Protein AF-A0A957K007-F1 (afdb_monomer_lite)

Secondary structure (DSSP, 8-state):
--HHHHHHHHHHHHHHHHTT---HHHHHHH-TTTHHHHHHHHHHHHHHHHHPPP-PPPHHHHHHHHHHHHHS----TTTTSTTTTS-TTS-TTSSSHHHHHHHHHHHHHHHHHHHHSSS---

pLDDT: mean 74.01, std 20.25, range [40.31, 96.38]

Foldseek 3Di:
DDPVVLVVLLVVQLVCVVVVHHCLVVSCVVPVVCNVVNVVVSVVSNVVSVPDDDDDDDPVVVVVVVVVVVPPPPPPPPVVVVPPPDDPPPPPPPVCVVVVVVVVVVVVVVVVVVVVVVPDDD

Sequence (122 aa):
MKRQQIAEILMAHAEGLLTDEDRTDSILRSYPAEAAQLRPLLSLARLVKQALVPVAPEPAFVYTLQAQLAKADVEPASTWQELNGRRLGWVGAALGSVLSVAGLILWFRHARVNRAEVATPA

Radius of gyration: 20.5 Å; chains: 1; bounding box: 40×66×46 Å

Structure (mmCIF, N/CA/C/O backbone):
data_AF-A0A957K007-F1
#
_entry.id   AF-A0A957K007-F1
#
loop_
_atom_site.group_PDB
_atom_site.id
_atom_site.type_symbol
_atom_site.label_atom_id
_atom_site.label_alt_id
_atom_site.label_comp_id
_atom_site.label_asym_id
_atom_site.label_entity_id
_atom_site.label_seq_id
_atom_site.pdbx_PDB_ins_code
_atom_site.Cartn_x
_atom_site.Cartn_y
_atom_site.Cartn_z
_atom_site.occupancy
_atom_site.B_iso_or_equiv
_atom_site.auth_seq_id
_atom_site.auth_comp_id
_atom_site.auth_asym_id
_atom_site.auth_atom_id
_atom_site.pdbx_PDB_model_num
ATOM 1 N N . MET A 1 1 ? 16.339 2.838 -14.362 1.00 82.12 1 MET A N 1
ATOM 2 C CA . MET A 1 1 ? 15.774 3.659 -13.264 1.00 82.12 1 MET A CA 1
ATOM 3 C C . MET A 1 1 ? 16.411 3.318 -11.915 1.00 82.12 1 MET A C 1
ATOM 5 O O . MET A 1 1 ? 16.805 2.171 -11.719 1.00 82.12 1 MET A O 1
ATOM 9 N N . LYS A 1 2 ? 16.550 4.284 -10.992 1.00 89.94 2 LYS A N 1
ATOM 10 C CA . LYS A 1 2 ? 17.084 4.033 -9.633 1.00 89.94 2 LYS A CA 1
ATOM 11 C C . LYS A 1 2 ? 16.016 3.368 -8.751 1.00 89.94 2 LYS A C 1
ATOM 13 O O . LYS A 1 2 ? 14.834 3.652 -8.907 1.00 89.94 2 LYS A O 1
ATOM 18 N N . ARG A 1 3 ? 16.422 2.529 -7.786 1.00 87.25 3 ARG A N 1
ATOM 19 C CA . ARG A 1 3 ? 15.482 1.848 -6.863 1.00 87.25 3 ARG A CA 1
ATOM 20 C C . ARG A 1 3 ? 14.602 2.818 -6.075 1.00 87.25 3 ARG A C 1
ATOM 22 O O . ARG A 1 3 ? 13.420 2.554 -5.913 1.00 87.25 3 ARG A O 1
ATOM 29 N N . GLN A 1 4 ? 15.172 3.935 -5.630 1.00 88.00 4 GLN A N 1
ATOM 30 C CA . GLN A 1 4 ? 14.437 4.969 -4.902 1.00 88.00 4 GLN A CA 1
ATOM 31 C C . GLN A 1 4 ? 13.287 5.547 -5.737 1.00 88.00 4 GLN A C 1
ATOM 33 O O . GLN A 1 4 ? 12.167 5.641 -5.259 1.00 88.00 4 GLN A O 1
ATOM 38 N N . GLN A 1 5 ? 13.535 5.811 -7.017 1.00 89.88 5 GLN A N 1
ATOM 39 C CA . GLN A 1 5 ? 12.519 6.322 -7.932 1.00 89.88 5 GLN A CA 1
ATOM 40 C C . GLN A 1 5 ? 11.402 5.297 -8.196 1.00 89.88 5 GLN A C 1
ATOM 42 O O . GLN A 1 5 ? 10.240 5.668 -8.298 1.00 89.88 5 GLN A O 1
ATOM 47 N N . ILE A 1 6 ? 11.722 3.994 -8.257 1.00 91.94 6 ILE A N 1
ATOM 48 C CA . ILE A 1 6 ? 10.693 2.936 -8.312 1.00 91.94 6 ILE A CA 1
ATOM 49 C C . ILE A 1 6 ? 9.830 2.979 -7.047 1.00 91.94 6 ILE A C 1
ATOM 51 O O . ILE A 1 6 ? 8.610 2.908 -7.146 1.00 91.94 6 ILE A O 1
ATOM 55 N N . ALA A 1 7 ? 10.451 3.096 -5.871 1.00 89.06 7 ALA A N 1
ATOM 56 C CA . ALA A 1 7 ? 9.730 3.147 -4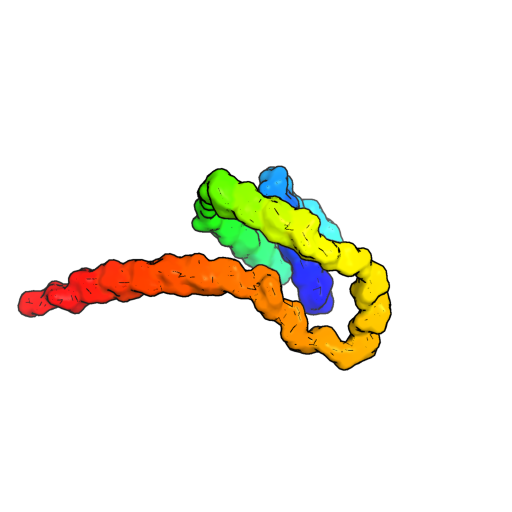.603 1.00 89.06 7 ALA A CA 1
ATOM 57 C C . ALA A 1 7 ? 8.798 4.365 -4.524 1.00 89.06 7 ALA A C 1
ATOM 59 O O . ALA A 1 7 ? 7.645 4.212 -4.140 1.00 89.06 7 ALA A O 1
ATOM 60 N N . GLU A 1 8 ? 9.261 5.538 -4.957 1.00 90.50 8 GLU A N 1
ATOM 61 C CA . GLU A 1 8 ? 8.450 6.761 -5.027 1.00 90.50 8 GLU A CA 1
ATOM 62 C C . GLU A 1 8 ? 7.240 6.592 -5.961 1.00 90.50 8 GLU A C 1
ATOM 64 O O . GLU A 1 8 ? 6.121 6.939 -5.588 1.00 90.50 8 GLU A O 1
ATOM 69 N N . ILE A 1 9 ? 7.429 5.978 -7.136 1.00 92.94 9 ILE A N 1
ATOM 70 C CA . ILE A 1 9 ? 6.333 5.690 -8.077 1.00 92.94 9 ILE A CA 1
ATOM 71 C C . ILE A 1 9 ? 5.321 4.709 -7.473 1.00 92.94 9 ILE A C 1
ATOM 73 O O . ILE A 1 9 ? 4.115 4.923 -7.589 1.00 92.94 9 ILE A O 1
ATOM 77 N N . LEU A 1 10 ? 5.790 3.635 -6.831 1.00 92.75 10 LEU A N 1
ATOM 78 C CA . LEU A 1 10 ? 4.911 2.648 -6.199 1.00 92.75 10 LEU A CA 1
ATOM 79 C C . LEU A 1 10 ? 4.154 3.234 -5.006 1.00 92.75 10 LEU A C 1
ATOM 81 O O . LEU A 1 10 ? 2.990 2.899 -4.812 1.00 92.75 10 LEU A O 1
ATOM 85 N N . MET A 1 11 ? 4.787 4.120 -4.238 1.00 91.44 11 MET A N 1
ATOM 86 C CA . MET A 1 11 ? 4.154 4.827 -3.128 1.00 91.44 11 MET A CA 1
ATOM 87 C C . MET A 1 11 ? 3.031 5.740 -3.632 1.00 91.44 11 MET A C 1
ATOM 89 O O . MET A 1 11 ? 1.899 5.615 -3.175 1.00 91.44 11 MET A O 1
ATOM 93 N N . ALA A 1 12 ? 3.304 6.561 -4.651 1.00 90.38 12 ALA A N 1
ATOM 94 C CA . ALA A 1 12 ? 2.291 7.417 -5.269 1.00 90.38 12 ALA A CA 1
ATOM 95 C C . ALA A 1 12 ? 1.147 6.611 -5.919 1.00 90.38 12 ALA A C 1
ATOM 97 O O . ALA A 1 12 ? -0.011 7.032 -5.900 1.00 90.38 12 ALA A O 1
ATOM 98 N N . HIS A 1 13 ? 1.445 5.437 -6.493 1.00 93.31 13 HIS A N 1
ATOM 99 C CA . HIS A 1 13 ? 0.421 4.528 -7.021 1.00 93.31 13 HIS A CA 1
ATOM 100 C C . HIS A 1 13 ? -0.440 3.926 -5.910 1.00 93.31 13 HIS A C 1
ATOM 102 O O . HIS A 1 13 ? -1.659 3.894 -6.047 1.00 93.31 13 HIS A O 1
ATOM 108 N N . ALA A 1 14 ? 0.171 3.492 -4.805 1.00 91.62 14 ALA A N 1
ATOM 109 C CA . ALA A 1 14 ? -0.541 2.942 -3.657 1.00 91.62 14 ALA A CA 1
ATOM 110 C C . ALA A 1 14 ? -1.466 3.980 -2.999 1.00 91.62 14 ALA A C 1
ATOM 112 O O . ALA A 1 14 ? -2.592 3.644 -2.645 1.00 91.62 14 ALA A O 1
ATOM 113 N N . GLU A 1 15 ? -1.036 5.240 -2.894 1.00 89.25 15 GLU A N 1
ATOM 114 C CA . GLU A 1 15 ? -1.890 6.341 -2.429 1.00 89.25 15 GLU A CA 1
ATOM 115 C C . GLU A 1 15 ? -3.105 6.545 -3.340 1.00 89.25 15 GLU A C 1
ATOM 117 O O . GLU A 1 15 ? -4.230 6.587 -2.848 1.00 89.25 15 GLU A O 1
ATOM 122 N N . GLY A 1 16 ? -2.904 6.580 -4.664 1.00 89.94 16 GLY A N 1
ATOM 123 C CA . GLY A 1 16 ? -4.015 6.649 -5.620 1.00 89.94 16 GLY A CA 1
ATOM 124 C C . GLY A 1 16 ? -4.959 5.450 -5.496 1.00 89.94 16 GLY A C 1
ATOM 125 O O . GLY A 1 16 ? -6.179 5.602 -5.492 1.00 89.94 16 GLY A O 1
ATOM 126 N N . LEU A 1 17 ? -4.409 4.251 -5.288 1.00 92.44 17 LEU A N 1
ATOM 127 C CA . LEU A 1 17 ? -5.201 3.053 -5.038 1.00 92.44 17 LEU A CA 1
ATOM 128 C C . LEU A 1 17 ? -6.062 3.176 -3.772 1.00 92.44 17 LEU A C 1
ATOM 130 O O . LEU A 1 17 ? -7.183 2.676 -3.793 1.00 92.44 17 LEU A O 1
ATOM 134 N N . LEU A 1 18 ? -5.606 3.832 -2.702 1.00 88.31 18 LEU A N 1
ATOM 135 C CA . LEU A 1 18 ? -6.418 4.048 -1.494 1.00 88.31 18 LEU A CA 1
ATOM 136 C C . LEU A 1 18 ? -7.611 4.987 -1.735 1.00 88.31 18 LEU A C 1
ATOM 138 O O . LEU A 1 18 ? -8.634 4.830 -1.076 1.00 88.31 18 LEU A O 1
ATOM 142 N N . THR A 1 19 ? -7.507 5.913 -2.692 1.00 90.19 19 THR A N 1
ATOM 143 C CA . THR A 1 19 ? -8.581 6.846 -3.080 1.00 90.19 19 THR A CA 1
ATOM 144 C C . THR A 1 19 ? -9.385 6.373 -4.297 1.00 90.19 19 THR A C 1
ATOM 146 O O . THR A 1 19 ? -10.019 7.185 -4.965 1.00 90.19 19 THR A O 1
ATOM 149 N N . ASP A 1 20 ? -9.328 5.075 -4.616 1.00 89.94 20 ASP A N 1
ATOM 150 C CA . ASP A 1 20 ? -9.970 4.460 -5.790 1.00 89.94 20 ASP A CA 1
ATOM 151 C C . ASP A 1 20 ? -9.551 5.050 -7.153 1.00 89.94 20 ASP A C 1
ATOM 153 O O . ASP A 1 20 ? -10.221 4.858 -8.167 1.00 89.94 20 ASP A O 1
ATOM 157 N N . GLU A 1 21 ? -8.386 5.694 -7.216 1.00 92.38 21 GLU A N 1
ATOM 158 C CA . GLU A 1 21 ? -7.819 6.262 -8.435 1.00 92.38 21 GLU A CA 1
ATOM 159 C C . GLU A 1 21 ? -6.651 5.403 -8.949 1.00 92.38 21 GLU A C 1
ATOM 161 O O . GLU A 1 21 ? -5.492 5.553 -8.552 1.00 92.38 21 GLU A O 1
ATOM 166 N N . ASP A 1 22 ? -6.940 4.484 -9.873 1.00 92.31 22 ASP A N 1
ATOM 167 C CA . ASP A 1 22 ? -5.897 3.657 -10.478 1.00 92.31 22 ASP A CA 1
ATOM 168 C C . ASP A 1 22 ? -5.129 4.408 -11.579 1.00 92.31 22 ASP A C 1
ATOM 170 O O . ASP A 1 22 ? -5.572 4.542 -12.720 1.00 92.31 22 ASP A O 1
ATOM 174 N N . ARG A 1 23 ? -3.919 4.852 -11.233 1.00 92.62 23 ARG A N 1
ATOM 175 C CA . ARG A 1 23 ? -3.008 5.592 -12.120 1.00 92.62 23 ARG A CA 1
ATOM 176 C C . ARG A 1 23 ? -2.050 4.705 -12.925 1.00 92.62 23 ARG A C 1
ATOM 178 O O . ARG A 1 23 ? -1.057 5.197 -13.455 1.00 92.62 23 ARG A O 1
ATOM 185 N N . THR A 1 24 ? -2.308 3.400 -13.040 1.00 93.50 24 THR A N 1
ATOM 186 C CA . THR A 1 24 ? -1.396 2.468 -13.737 1.00 93.50 24 THR A CA 1
ATOM 187 C C . THR A 1 24 ? -1.073 2.930 -15.160 1.00 93.50 24 THR A C 1
ATOM 189 O O . THR A 1 24 ? 0.097 3.017 -15.533 1.00 93.50 24 THR A O 1
ATOM 192 N N . ASP A 1 25 ? -2.088 3.280 -15.950 1.00 93.69 25 ASP A N 1
ATOM 193 C CA . ASP A 1 25 ? -1.883 3.634 -17.357 1.00 93.69 25 ASP A CA 1
ATOM 194 C C . ASP A 1 25 ? -1.193 4.984 -17.542 1.00 93.69 25 ASP A C 1
ATOM 196 O O . ASP A 1 25 ? -0.474 5.170 -18.525 1.00 93.69 25 ASP A O 1
ATOM 200 N N . SER A 1 26 ? -1.409 5.941 -16.635 1.00 93.38 26 SER A N 1
ATOM 201 C CA . SER A 1 26 ? -0.714 7.231 -16.682 1.00 93.38 26 SER A CA 1
ATOM 202 C C . SER A 1 26 ? 0.753 7.074 -16.287 1.00 93.38 26 SER A C 1
ATOM 204 O O . SER A 1 26 ? 1.619 7.611 -16.972 1.00 93.38 26 SER A O 1
ATOM 206 N N . ILE A 1 27 ? 1.055 6.257 -15.272 1.00 93.69 27 ILE A N 1
ATOM 207 C CA . ILE A 1 27 ? 2.431 5.936 -14.869 1.00 93.69 27 ILE A CA 1
ATOM 208 C C . ILE A 1 27 ? 3.180 5.225 -16.004 1.00 93.69 27 ILE A C 1
ATOM 210 O O . ILE A 1 27 ? 4.286 5.632 -16.354 1.00 93.69 27 ILE A O 1
ATOM 214 N N . LEU A 1 28 ? 2.585 4.202 -16.629 1.00 95.69 28 LEU A N 1
ATOM 215 C CA . LEU A 1 28 ? 3.238 3.471 -17.723 1.00 95.69 28 LEU A CA 1
ATOM 216 C C . LEU A 1 28 ? 3.473 4.343 -18.966 1.00 95.69 28 LEU A C 1
ATOM 218 O O . LEU A 1 28 ? 4.451 4.130 -19.679 1.00 95.69 28 LEU A O 1
ATOM 222 N N . ARG A 1 29 ? 2.611 5.338 -19.214 1.00 95.50 29 ARG A N 1
ATOM 223 C CA . ARG A 1 29 ? 2.814 6.334 -20.278 1.00 95.50 29 ARG A CA 1
ATOM 224 C C . ARG A 1 29 ? 3.950 7.307 -19.968 1.00 95.50 29 ARG A C 1
ATOM 226 O O . ARG A 1 29 ? 4.686 7.663 -20.881 1.00 95.50 29 ARG A O 1
ATOM 233 N N . SER A 1 30 ? 4.109 7.708 -18.708 1.00 94.81 30 SER A N 1
ATOM 234 C CA . SER A 1 30 ? 5.201 8.591 -18.273 1.00 94.81 30 SER A CA 1
ATOM 235 C C . SER A 1 30 ? 6.570 7.902 -18.273 1.00 94.81 30 SER A C 1
ATOM 237 O O . SER A 1 30 ? 7.585 8.578 -18.420 1.00 94.81 30 SER A O 1
ATOM 239 N N . TYR A 1 31 ? 6.606 6.570 -18.144 1.00 94.19 31 TYR A N 1
ATOM 240 C CA . TYR A 1 31 ? 7.839 5.771 -18.079 1.00 94.19 31 TYR A CA 1
ATOM 241 C C . TYR A 1 31 ? 7.821 4.595 -19.075 1.00 94.19 31 TYR A C 1
ATOM 243 O O . TYR A 1 31 ? 7.790 3.428 -18.669 1.00 94.19 31 TYR A O 1
ATOM 251 N N . PRO A 1 32 ? 7.831 4.866 -20.396 1.00 93.25 32 PRO A N 1
ATOM 252 C CA . PRO A 1 32 ? 7.684 3.824 -21.409 1.00 93.25 32 PRO A CA 1
ATOM 253 C C . PRO A 1 32 ? 8.886 2.869 -21.466 1.00 93.25 32 PRO A C 1
ATOM 255 O O . PRO A 1 32 ? 8.705 1.679 -21.717 1.00 93.25 32 PRO A O 1
ATOM 258 N N . ALA A 1 33 ? 10.104 3.356 -21.196 1.00 93.19 33 ALA A N 1
ATOM 259 C CA . ALA A 1 33 ? 11.317 2.534 -21.205 1.00 93.19 33 ALA A CA 1
ATOM 260 C C . ALA A 1 33 ? 11.348 1.528 -20.038 1.00 93.19 33 ALA A C 1
ATOM 262 O O . ALA A 1 33 ? 11.876 0.424 -20.163 1.00 93.19 33 ALA A O 1
ATOM 263 N N . GLU A 1 34 ? 10.737 1.885 -18.911 1.00 93.94 34 GLU A N 1
ATOM 264 C CA . GLU A 1 34 ? 10.643 1.070 -17.702 1.00 93.94 34 GLU A CA 1
ATOM 265 C C . GLU A 1 34 ? 9.340 0.270 -17.606 1.00 93.94 34 GLU A C 1
ATOM 267 O O . GLU A 1 34 ? 9.151 -0.482 -16.646 1.00 93.94 34 GLU A O 1
ATOM 272 N N . ALA A 1 35 ? 8.437 0.397 -18.582 1.00 92.56 35 ALA A N 1
ATOM 273 C CA . ALA A 1 35 ? 7.102 -0.189 -18.526 1.00 92.56 35 ALA A CA 1
ATOM 274 C C . ALA A 1 35 ? 7.126 -1.706 -18.272 1.00 92.56 35 ALA A C 1
ATOM 276 O O . ALA A 1 35 ? 6.308 -2.217 -17.506 1.00 92.56 35 ALA A O 1
ATOM 277 N N . ALA A 1 36 ? 8.095 -2.422 -18.854 1.00 93.38 36 ALA A N 1
ATOM 278 C CA . ALA A 1 36 ? 8.277 -3.858 -18.638 1.00 93.38 36 ALA A CA 1
ATOM 279 C C . ALA A 1 36 ? 8.594 -4.206 -17.171 1.00 93.38 36 ALA A C 1
ATOM 281 O O . ALA A 1 36 ? 8.144 -5.235 -16.670 1.00 93.38 36 ALA A O 1
ATOM 282 N N . GLN A 1 37 ? 9.330 -3.338 -16.474 1.00 93.44 37 GLN A N 1
ATOM 283 C CA . GLN A 1 37 ? 9.682 -3.514 -15.066 1.00 93.44 37 GLN A CA 1
ATOM 284 C C . GLN A 1 37 ? 8.558 -3.054 -14.129 1.00 93.44 37 GLN A C 1
ATOM 286 O O . GLN A 1 37 ? 8.300 -3.699 -13.115 1.00 93.44 37 GLN A O 1
ATOM 291 N N . LEU A 1 38 ? 7.887 -1.945 -14.450 1.00 94.94 38 LEU A N 1
ATOM 292 C CA . LEU A 1 38 ? 6.858 -1.350 -13.594 1.00 94.94 38 LEU A CA 1
ATOM 293 C C . LEU A 1 38 ? 5.534 -2.115 -13.635 1.00 94.94 38 LEU A C 1
ATOM 295 O O . LEU A 1 38 ? 4.888 -2.272 -12.603 1.00 94.94 38 LEU A O 1
ATOM 299 N N . ARG A 1 39 ? 5.140 -2.638 -14.801 1.00 95.62 39 ARG A N 1
ATOM 300 C CA . ARG A 1 39 ? 3.860 -3.334 -14.990 1.00 95.62 39 ARG A CA 1
ATOM 301 C C . ARG A 1 39 ? 3.593 -4.458 -13.970 1.00 95.62 39 ARG A C 1
ATOM 303 O O . ARG A 1 39 ? 2.516 -4.429 -13.372 1.00 95.62 39 ARG A O 1
ATOM 310 N N . PRO A 1 40 ? 4.509 -5.416 -13.708 1.00 96.38 40 PRO A N 1
ATOM 311 C CA . PRO A 1 40 ? 4.257 -6.453 -12.705 1.00 96.38 40 PRO A CA 1
ATOM 312 C C . PRO A 1 40 ? 4.152 -5.894 -11.277 1.00 96.38 40 PRO A C 1
ATOM 314 O O . PRO A 1 40 ? 3.360 -6.400 -10.487 1.00 96.38 40 PRO A O 1
ATOM 317 N N . LEU A 1 41 ? 4.896 -4.833 -10.949 1.00 95.88 41 LEU A N 1
ATOM 318 C CA . LEU A 1 41 ? 4.880 -4.224 -9.614 1.00 95.88 41 LEU A CA 1
ATOM 319 C C . LEU A 1 41 ? 3.570 -3.472 -9.345 1.00 95.88 41 LEU A C 1
ATOM 321 O O . LEU A 1 41 ? 2.968 -3.643 -8.287 1.00 95.88 41 LEU A O 1
ATOM 325 N N . LEU A 1 42 ? 3.092 -2.703 -10.325 1.00 95.88 42 LEU A N 1
ATOM 326 C CA . LEU A 1 42 ? 1.804 -2.003 -10.251 1.00 95.88 42 LEU A CA 1
ATOM 327 C C . LEU A 1 42 ? 0.637 -3.001 -10.175 1.00 95.88 42 LEU A C 1
ATOM 329 O O . LEU A 1 42 ? -0.300 -2.820 -9.398 1.00 95.88 42 LEU A O 1
ATOM 333 N N . SER A 1 43 ? 0.722 -4.105 -10.927 1.00 94.88 43 SER A N 1
ATOM 334 C CA . SER A 1 43 ? -0.260 -5.192 -10.846 1.00 94.88 43 SER A CA 1
ATOM 335 C C . SER A 1 43 ? -0.273 -5.853 -9.467 1.00 94.88 43 SER A C 1
ATOM 337 O O . SER A 1 43 ? -1.347 -6.143 -8.942 1.00 94.88 43 SER A O 1
ATOM 339 N N . LEU A 1 44 ? 0.900 -6.088 -8.871 1.00 93.88 44 LEU A N 1
ATOM 340 C CA . LEU A 1 44 ? 1.002 -6.658 -7.530 1.00 93.88 44 LEU A CA 1
ATOM 341 C C . LEU A 1 44 ? 0.368 -5.734 -6.485 1.00 93.88 44 LEU A C 1
ATOM 343 O O . LEU A 1 44 ? -0.409 -6.207 -5.662 1.00 93.88 44 LEU A O 1
ATOM 347 N N . ALA A 1 45 ? 0.637 -4.427 -6.545 1.00 92.06 45 ALA A N 1
ATOM 348 C CA . ALA A 1 45 ? 0.034 -3.451 -5.635 1.00 92.06 45 ALA A CA 1
ATOM 349 C C . ALA A 1 45 ? -1.505 -3.474 -5.700 1.00 92.06 45 ALA A C 1
ATOM 351 O O . ALA A 1 45 ? -2.175 -3.466 -4.666 1.00 92.06 45 ALA A O 1
ATOM 352 N N . ARG A 1 46 ? -2.073 -3.600 -6.908 1.00 92.44 46 ARG A N 1
ATOM 353 C CA . ARG A 1 46 ? -3.522 -3.742 -7.102 1.00 92.44 46 ARG A CA 1
ATOM 354 C C . ARG A 1 46 ? -4.070 -5.024 -6.472 1.00 92.44 46 ARG A C 1
ATOM 356 O O . ARG A 1 46 ? -5.085 -4.969 -5.783 1.00 92.44 46 ARG A O 1
ATOM 363 N N . LEU A 1 47 ? -3.402 -6.159 -6.684 1.00 92.00 47 LEU A N 1
ATOM 364 C CA . LEU A 1 47 ? -3.802 -7.438 -6.086 1.00 92.00 47 LEU A CA 1
ATOM 365 C C . LEU A 1 47 ? -3.751 -7.383 -4.557 1.00 92.00 47 LEU A C 1
ATOM 367 O O . LEU A 1 47 ? -4.663 -7.871 -3.898 1.00 92.00 47 LEU A O 1
ATOM 371 N N . VAL A 1 48 ? -2.725 -6.739 -3.993 1.00 90.88 48 VAL A N 1
ATOM 372 C CA . VAL A 1 48 ? -2.626 -6.521 -2.546 1.00 90.88 48 VAL A CA 1
ATOM 373 C C . VAL A 1 48 ? -3.804 -5.686 -2.050 1.00 90.88 48 VAL A C 1
ATOM 375 O O . VAL A 1 48 ? -4.469 -6.116 -1.115 1.00 90.88 48 VAL A O 1
ATOM 378 N N . LYS A 1 49 ? -4.132 -4.554 -2.694 1.00 88.81 49 LYS A N 1
ATOM 379 C CA . LYS A 1 49 ? -5.312 -3.745 -2.328 1.00 88.81 49 LYS A CA 1
ATOM 380 C C . LYS A 1 49 ? -6.593 -4.586 -2.329 1.00 88.81 49 LYS A C 1
ATOM 382 O O . LYS A 1 49 ? -7.369 -4.506 -1.388 1.00 88.81 49 LYS A O 1
ATOM 387 N N . GLN A 1 50 ? -6.804 -5.394 -3.367 1.00 89.88 50 GLN A N 1
ATOM 388 C CA . GLN A 1 50 ? -7.994 -6.243 -3.494 1.00 89.88 50 GLN A CA 1
ATOM 389 C C . GLN A 1 50 ? -8.061 -7.348 -2.433 1.00 89.88 50 GLN A C 1
ATOM 391 O O . GLN A 1 50 ? -9.150 -7.739 -2.027 1.00 89.88 50 GLN A O 1
ATOM 396 N N . ALA A 1 51 ? -6.909 -7.853 -1.989 1.00 90.75 51 ALA A N 1
ATOM 397 C CA . ALA A 1 51 ? -6.828 -8.862 -0.939 1.00 90.75 51 ALA A CA 1
ATOM 398 C C . ALA A 1 51 ? -7.009 -8.277 0.473 1.00 90.75 51 ALA A C 1
ATOM 400 O O . ALA A 1 51 ? -7.332 -9.014 1.407 1.00 90.75 51 ALA A O 1
ATOM 401 N N . LEU A 1 52 ? -6.787 -6.972 0.651 1.00 88.19 52 LEU A N 1
ATOM 402 C CA . LEU A 1 52 ? -6.962 -6.302 1.932 1.00 88.19 52 LEU A CA 1
ATOM 403 C C . LEU A 1 52 ? -8.443 -6.013 2.185 1.00 88.19 52 LEU A C 1
ATOM 405 O O . LEU A 1 52 ? -9.102 -5.299 1.434 1.00 88.19 52 LEU A O 1
ATOM 409 N N . VAL A 1 53 ? -8.956 -6.542 3.294 1.00 82.31 53 VAL A N 1
ATOM 410 C CA . VAL A 1 53 ? -10.299 -6.223 3.781 1.00 82.31 53 VAL A CA 1
ATOM 411 C C . VAL A 1 53 ? -10.219 -4.947 4.623 1.00 82.31 53 VAL A C 1
ATOM 413 O O . VAL A 1 53 ? -9.426 -4.910 5.569 1.00 82.31 53 VAL A O 1
ATOM 416 N N . PRO A 1 54 ? -11.023 -3.910 4.325 1.00 79.81 54 PRO A N 1
ATOM 417 C CA . PRO A 1 54 ? -11.114 -2.731 5.174 1.00 79.81 54 PRO A CA 1
ATOM 418 C C . PRO A 1 54 ? -11.525 -3.124 6.595 1.00 79.81 54 PRO A C 1
ATOM 420 O O . PRO A 1 54 ? -12.524 -3.814 6.796 1.00 79.81 54 PRO A O 1
ATOM 423 N N . VAL A 1 55 ? -10.760 -2.675 7.588 1.00 84.12 55 VAL A N 1
ATOM 424 C CA . VAL A 1 55 ? -11.072 -2.899 9.003 1.00 84.12 55 VAL A CA 1
ATOM 425 C C . VAL A 1 55 ? -11.610 -1.599 9.580 1.00 84.12 55 VAL A C 1
ATOM 427 O O . VAL A 1 55 ? -10.917 -0.584 9.572 1.00 84.12 55 VAL A O 1
ATOM 430 N N . ALA A 1 56 ? -12.841 -1.629 10.090 1.00 84.38 56 ALA A N 1
ATOM 431 C CA . ALA A 1 56 ? -13.381 -0.524 10.869 1.00 84.38 56 ALA A CA 1
ATOM 432 C C . ALA A 1 56 ? -12.758 -0.564 12.278 1.00 84.38 56 ALA A C 1
ATOM 434 O O . ALA A 1 56 ? -12.939 -1.564 12.981 1.00 84.38 56 ALA A O 1
ATOM 435 N N . PRO A 1 57 ? -12.002 0.467 12.701 1.00 86.12 57 PRO A N 1
ATOM 436 C CA . PRO A 1 57 ? -11.456 0.507 14.050 1.00 86.12 57 PRO A CA 1
ATOM 437 C C . PRO A 1 57 ? -12.577 0.683 15.079 1.00 86.12 57 PRO A C 1
ATOM 439 O O . PRO A 1 57 ? -13.600 1.315 14.812 1.00 86.12 57 PRO A O 1
ATOM 442 N N . GLU A 1 58 ? -12.371 0.151 16.281 1.00 89.69 58 GLU A N 1
ATOM 443 C CA . GLU A 1 58 ? -13.320 0.318 17.379 1.00 89.69 58 GLU A CA 1
ATOM 444 C C . GLU A 1 58 ? -13.402 1.798 17.815 1.00 89.69 58 GLU A C 1
ATOM 446 O O . GLU A 1 58 ? -12.360 2.443 17.980 1.00 89.69 58 GLU A O 1
ATOM 451 N N . PRO A 1 59 ? -14.599 2.362 18.072 1.00 90.81 59 PRO A N 1
ATOM 452 C CA . PRO A 1 59 ? -14.734 3.765 18.474 1.00 90.81 59 PRO A CA 1
ATOM 453 C C . PRO A 1 59 ? -13.932 4.129 19.734 1.00 90.81 59 PRO A C 1
ATOM 455 O O . PRO A 1 59 ? -13.344 5.209 19.807 1.00 90.81 59 PRO A O 1
ATOM 458 N N . ALA A 1 60 ? -13.853 3.215 20.707 1.00 87.94 60 ALA A N 1
ATOM 459 C CA . ALA A 1 60 ? -13.075 3.406 21.931 1.00 87.94 60 ALA A CA 1
ATOM 460 C C . ALA A 1 60 ? -11.567 3.524 21.653 1.00 87.94 60 ALA A C 1
ATOM 462 O O . ALA A 1 60 ? -10.882 4.347 22.268 1.00 87.94 60 ALA A O 1
ATOM 463 N N . PHE A 1 61 ? -11.056 2.754 20.687 1.00 86.38 61 PHE A N 1
ATOM 464 C CA . PHE A 1 61 ? -9.676 2.869 20.221 1.00 86.38 61 PHE A CA 1
ATOM 465 C C . PHE A 1 61 ? -9.424 4.244 19.594 1.00 86.38 61 PHE A C 1
ATOM 467 O O . PHE A 1 61 ? -8.455 4.908 19.959 1.00 86.38 61 PHE A O 1
ATOM 474 N N . VAL A 1 62 ? -10.324 4.711 18.717 1.00 90.75 62 VAL A N 1
ATOM 475 C CA . VAL A 1 62 ? -10.203 6.028 18.065 1.00 90.75 62 VAL A CA 1
ATOM 476 C C . VAL A 1 62 ? -10.184 7.156 19.098 1.00 90.75 62 VAL A C 1
ATOM 478 O O . VAL A 1 62 ? -9.314 8.023 19.043 1.00 90.75 62 VAL A O 1
ATOM 481 N N . TYR A 1 63 ? -11.090 7.120 20.076 1.00 88.50 63 TYR A N 1
ATOM 482 C CA . TYR A 1 63 ? -11.150 8.119 21.145 1.00 88.50 63 TYR A CA 1
ATOM 483 C C . TYR A 1 63 ? -9.876 8.130 22.000 1.00 88.50 63 TYR A C 1
ATOM 485 O O . TYR A 1 63 ? -9.307 9.184 22.291 1.00 88.50 63 TYR A O 1
ATOM 4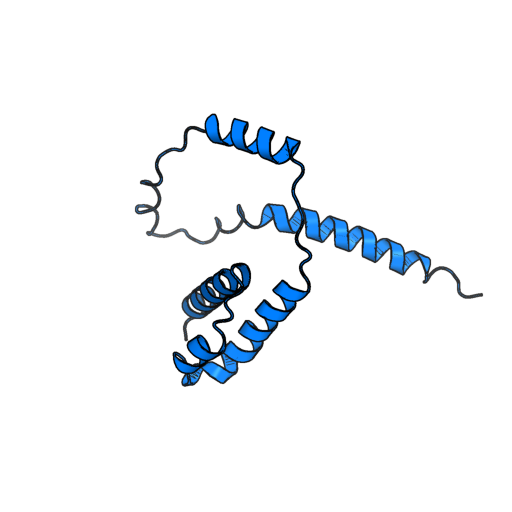93 N N . THR A 1 64 ? -9.388 6.943 22.366 1.00 88.31 64 THR A N 1
ATOM 494 C CA . THR A 1 64 ? -8.165 6.796 23.160 1.00 88.31 64 THR A CA 1
ATOM 495 C C . THR A 1 64 ? -6.947 7.318 22.398 1.00 88.31 64 THR A C 1
ATOM 497 O O . THR A 1 64 ? -6.130 8.039 22.969 1.00 88.31 64 THR A O 1
ATOM 500 N N . LEU A 1 65 ? -6.847 7.011 21.101 1.00 83.31 65 LEU A N 1
ATOM 501 C CA . LEU A 1 65 ? -5.774 7.497 20.238 1.00 83.31 65 LEU A CA 1
ATOM 502 C C . LEU A 1 65 ? -5.807 9.025 20.100 1.00 83.31 65 LEU A C 1
ATOM 504 O O . LEU A 1 65 ? -4.769 9.664 20.234 1.00 83.31 65 LEU A O 1
ATOM 508 N N . GLN A 1 66 ? -6.986 9.624 19.904 1.00 82.31 66 GLN A N 1
ATOM 509 C CA . GLN A 1 66 ? -7.132 11.084 19.862 1.00 82.31 66 GLN A CA 1
ATOM 510 C C . GLN A 1 66 ? -6.662 11.741 21.165 1.00 82.31 66 GLN A C 1
ATOM 512 O O . GLN A 1 66 ? -5.903 12.707 21.129 1.00 82.31 66 GLN A O 1
ATOM 517 N N . ALA A 1 67 ? -7.051 11.189 22.318 1.00 85.38 67 ALA A N 1
ATOM 518 C CA . ALA A 1 67 ? -6.628 11.703 23.617 1.00 85.38 67 ALA A CA 1
ATOM 519 C C . ALA A 1 67 ? -5.112 11.565 23.852 1.00 85.38 67 ALA A C 1
ATOM 521 O O . ALA A 1 67 ?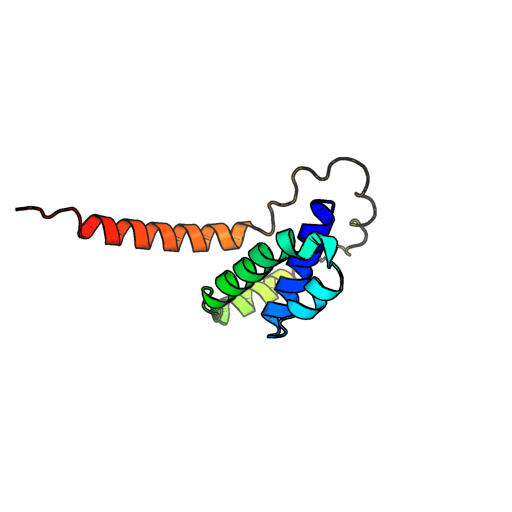 -4.525 12.401 24.536 1.00 85.38 67 ALA A O 1
ATOM 522 N N . GLN A 1 68 ? -4.475 10.524 23.306 1.00 83.19 68 GLN A N 1
ATOM 523 C CA . GLN A 1 68 ? -3.020 10.359 23.357 1.00 83.19 68 GLN A CA 1
ATOM 524 C C . GLN A 1 68 ? -2.306 11.358 22.444 1.00 83.19 68 GLN A C 1
ATOM 526 O O . GLN A 1 68 ? -1.357 12.000 22.884 1.00 83.19 68 GLN A O 1
ATOM 531 N N . LEU A 1 69 ? -2.788 11.540 21.212 1.00 82.50 69 LEU A N 1
ATOM 532 C CA . LEU A 1 69 ? -2.213 12.490 20.257 1.00 82.50 69 LEU A CA 1
ATOM 533 C C . LEU A 1 69 ? -2.345 13.941 20.726 1.00 82.50 69 LEU A C 1
ATOM 535 O O . LEU A 1 69 ? -1.421 14.716 20.537 1.00 82.50 69 LEU A O 1
ATOM 539 N N . ALA A 1 70 ? -3.449 14.300 21.386 1.00 83.81 70 ALA A N 1
ATOM 540 C CA . ALA A 1 70 ? -3.636 15.637 21.950 1.00 83.81 70 ALA A CA 1
ATOM 541 C C . ALA A 1 70 ? -2.712 15.935 23.147 1.00 83.81 70 ALA A C 1
ATOM 543 O O . ALA A 1 70 ? -2.498 17.096 23.481 1.00 83.81 70 ALA A O 1
ATOM 544 N N . LYS A 1 71 ? -2.206 14.895 23.821 1.00 81.44 71 LYS A N 1
ATOM 545 C CA . LYS A 1 71 ? -1.270 15.008 24.953 1.00 81.44 71 LYS A CA 1
ATOM 546 C C . LYS A 1 71 ? 0.187 14.892 24.534 1.00 81.44 71 LYS A C 1
ATOM 548 O O . LYS A 1 71 ? 1.063 15.281 25.300 1.00 81.44 71 LYS A O 1
ATOM 553 N N . ALA A 1 72 ? 0.447 14.299 23.375 1.00 76.50 72 ALA A N 1
ATOM 554 C CA . ALA A 1 72 ? 1.764 14.335 22.788 1.00 76.50 72 ALA A CA 1
ATOM 555 C C . ALA A 1 72 ? 2.026 15.785 22.374 1.00 76.50 72 ALA A C 1
ATOM 557 O O . ALA A 1 72 ? 1.356 16.297 21.480 1.00 76.50 72 ALA A O 1
ATOM 558 N N . ASP A 1 73 ? 2.980 16.445 23.034 1.00 56.84 73 ASP A N 1
ATOM 559 C CA . ASP A 1 73 ? 3.594 17.644 22.473 1.00 56.84 73 ASP A CA 1
ATOM 560 C C . ASP A 1 73 ? 4.156 17.231 21.115 1.00 56.84 73 ASP A C 1
ATOM 562 O O . ASP A 1 73 ? 5.145 16.498 21.015 1.00 56.84 73 ASP A O 1
ATOM 566 N N . VAL A 1 74 ? 3.453 17.619 20.054 1.00 58.28 74 VAL A N 1
ATOM 567 C CA . VAL A 1 74 ? 3.949 17.474 18.696 1.00 58.28 74 VAL A CA 1
ATOM 568 C C . VAL A 1 74 ? 5.065 18.497 18.591 1.00 58.28 74 VAL A C 1
ATOM 570 O O . VAL A 1 74 ? 4.819 19.655 18.251 1.00 58.28 74 VAL A O 1
ATOM 573 N N . GLU A 1 75 ? 6.291 18.088 18.936 1.00 50.47 75 GLU A N 1
ATOM 574 C CA . GLU A 1 75 ? 7.463 18.867 18.562 1.00 50.47 75 GLU A CA 1
ATOM 575 C C . GLU A 1 75 ? 7.331 19.156 17.063 1.00 50.47 75 GLU A C 1
ATOM 577 O O . GLU A 1 75 ? 7.104 18.227 16.271 1.00 50.47 75 GLU A O 1
ATOM 582 N N . PRO A 1 76 ? 7.373 20.437 16.662 1.00 45.84 76 PRO A N 1
ATOM 583 C CA . PRO A 1 76 ? 7.182 20.796 15.278 1.00 45.84 76 PRO A CA 1
ATOM 584 C C . PRO A 1 76 ? 8.198 20.030 14.441 1.00 45.84 76 PRO A C 1
ATOM 586 O O . PRO A 1 76 ? 9.367 19.892 14.795 1.00 45.84 76 PRO A O 1
ATOM 589 N N . ALA A 1 77 ? 7.721 19.538 13.305 1.00 50.31 77 ALA A N 1
ATOM 590 C CA . ALA A 1 77 ? 8.465 18.808 12.294 1.00 50.31 77 ALA A CA 1
ATOM 591 C C . ALA A 1 77 ? 9.578 19.655 11.613 1.00 50.31 77 ALA A C 1
ATOM 593 O O . ALA A 1 77 ? 9.832 19.512 10.419 1.00 50.31 77 ALA A O 1
ATOM 594 N N . SER A 1 78 ? 10.246 20.552 12.336 1.00 44.16 78 SER A N 1
ATOM 595 C CA . SER A 1 78 ? 11.374 21.360 11.873 1.00 44.16 78 SER A CA 1
ATOM 596 C C . SER A 1 78 ? 12.719 20.635 11.988 1.00 44.16 78 SER A C 1
ATOM 598 O O . SER A 1 78 ? 13.672 21.033 11.327 1.00 44.16 78 SER A O 1
ATOM 600 N N . THR A 1 79 ? 12.812 19.524 12.723 1.00 44.00 79 THR A N 1
ATOM 601 C CA . THR A 1 79 ? 14.037 18.703 12.813 1.00 44.00 79 THR A CA 1
ATOM 602 C C . THR A 1 79 ? 14.221 17.713 11.653 1.00 44.00 79 THR A C 1
ATOM 604 O O . THR A 1 79 ? 15.273 17.083 11.538 1.00 44.00 79 THR A O 1
ATOM 607 N N . TRP A 1 80 ? 13.257 17.599 10.727 1.00 42.44 80 TRP A N 1
ATOM 608 C CA . TRP A 1 80 ? 13.346 16.674 9.583 1.00 42.44 80 TRP A CA 1
ATOM 609 C C . TRP A 1 80 ? 14.234 17.169 8.432 1.00 42.44 80 TRP A C 1
ATOM 611 O O . TRP A 1 80 ? 14.693 16.354 7.633 1.00 42.44 80 TRP A O 1
ATOM 621 N N . GLN A 1 81 ? 14.517 18.473 8.337 1.00 43.94 81 GLN A N 1
ATOM 622 C CA . GLN A 1 81 ? 15.377 19.017 7.274 1.00 43.94 81 GLN A CA 1
ATOM 623 C C . GLN A 1 81 ? 16.879 18.865 7.561 1.00 43.94 81 GLN A C 1
ATOM 625 O O . GLN A 1 81 ? 17.677 18.832 6.625 1.00 43.94 81 GLN A O 1
ATOM 630 N N . GLU A 1 82 ? 17.280 18.704 8.824 1.00 40.94 82 GLU A N 1
ATOM 631 C CA . GLU A 1 82 ? 18.697 18.738 9.219 1.00 40.94 82 GLU A CA 1
ATOM 632 C C . GLU A 1 82 ? 19.370 17.353 9.260 1.00 40.94 82 GLU A C 1
ATOM 634 O O . GLU A 1 82 ? 20.592 17.235 9.341 1.00 40.94 82 GLU A O 1
ATOM 639 N N . LEU A 1 83 ? 18.597 16.271 9.115 1.00 45.62 83 LEU A N 1
ATOM 640 C CA . LEU A 1 83 ? 19.099 14.892 9.188 1.00 45.62 83 LEU A CA 1
ATOM 641 C C . LEU A 1 83 ? 19.475 14.281 7.824 1.00 45.62 83 LEU A C 1
ATOM 643 O O . LEU A 1 83 ? 19.818 13.098 7.743 1.00 45.62 83 LEU A O 1
ATOM 647 N N . ASN A 1 84 ? 19.505 15.086 6.755 1.00 42.72 84 ASN A N 1
ATOM 648 C CA . ASN A 1 84 ? 19.773 14.656 5.375 1.00 42.72 84 ASN A CA 1
ATOM 649 C C . ASN A 1 84 ? 21.262 14.340 5.074 1.00 42.72 84 ASN A C 1
ATOM 651 O O . ASN A 1 84 ? 21.698 14.348 3.926 1.00 42.72 84 ASN A O 1
ATOM 655 N N . GLY A 1 85 ? 22.070 14.094 6.110 1.00 41.91 85 GLY A N 1
ATOM 656 C CA . GLY A 1 85 ? 23.526 14.095 6.001 1.00 41.91 85 GLY A CA 1
ATOM 657 C C . GLY A 1 85 ? 24.206 12.742 5.819 1.00 41.91 85 GLY A C 1
ATOM 658 O O . GLY A 1 85 ? 25.107 12.649 4.990 1.00 41.91 85 GLY A O 1
ATOM 659 N N . ARG A 1 86 ? 23.911 11.701 6.625 1.00 48.41 86 ARG A N 1
ATOM 660 C CA . ARG A 1 86 ? 24.824 10.528 6.610 1.00 48.41 86 ARG A CA 1
ATOM 661 C C . ARG A 1 86 ? 24.421 9.204 7.255 1.00 48.41 86 ARG A C 1
ATOM 663 O O . ARG A 1 86 ? 25.271 8.317 7.288 1.00 48.41 86 ARG A O 1
ATOM 670 N N . ARG A 1 87 ? 23.208 9.016 7.790 1.00 42.97 87 ARG A N 1
ATOM 671 C CA . ARG A 1 87 ? 22.871 7.771 8.529 1.00 42.97 87 ARG A CA 1
ATOM 672 C C . ARG A 1 87 ? 21.429 7.281 8.356 1.00 42.97 87 ARG A C 1
ATOM 674 O O . ARG A 1 87 ? 20.852 6.701 9.269 1.00 42.97 87 ARG A O 1
ATOM 681 N N . LEU A 1 88 ? 20.862 7.445 7.163 1.00 44.50 88 LEU A N 1
ATOM 682 C CA . LEU A 1 88 ? 19.530 6.938 6.809 1.00 44.50 88 LEU A CA 1
ATOM 683 C C . LEU A 1 88 ? 19.567 5.438 6.441 1.00 44.50 88 LEU A C 1
ATOM 685 O O . LEU A 1 88 ? 19.199 5.040 5.344 1.00 44.50 88 LEU A O 1
ATOM 689 N N . GLY A 1 89 ? 20.095 4.602 7.337 1.00 45.66 89 GLY A N 1
ATOM 690 C CA . GLY A 1 89 ? 20.141 3.147 7.145 1.00 45.66 89 GLY A CA 1
ATOM 691 C C . GLY A 1 89 ? 19.147 2.363 8.004 1.00 45.66 89 GLY A C 1
ATOM 692 O O . GLY A 1 89 ? 18.878 1.211 7.689 1.00 45.66 89 GLY A O 1
ATOM 693 N N . TRP A 1 90 ? 18.619 2.946 9.089 1.00 49.28 90 TRP A N 1
ATOM 694 C CA . TRP A 1 90 ? 18.030 2.137 10.171 1.00 49.28 90 TRP A CA 1
ATOM 695 C C . TRP A 1 90 ? 16.727 2.659 10.799 1.00 49.28 90 TRP A C 1
ATOM 697 O O . TRP A 1 90 ? 16.221 2.028 11.719 1.00 49.28 90 TRP A O 1
ATOM 707 N N . VAL A 1 91 ? 16.123 3.748 10.306 1.00 44.09 91 VAL A N 1
ATOM 708 C CA . VAL A 1 91 ? 14.899 4.323 10.927 1.00 44.09 91 VAL A CA 1
ATOM 709 C C . VAL A 1 91 ? 13.626 4.082 10.094 1.00 44.09 91 VAL A C 1
ATOM 711 O O . VAL A 1 91 ? 12.559 4.607 10.380 1.00 44.09 91 VAL A O 1
ATOM 714 N N . GLY A 1 92 ? 13.684 3.184 9.108 1.00 44.09 92 GLY A N 1
ATOM 715 C CA . GLY A 1 92 ? 12.498 2.708 8.380 1.00 44.09 92 GLY A CA 1
ATOM 716 C C . GLY A 1 92 ? 11.643 1.679 9.138 1.00 44.09 92 GLY A C 1
ATOM 717 O O . GLY A 1 92 ? 10.791 1.045 8.526 1.00 44.09 92 GLY A O 1
ATOM 718 N N . ALA A 1 93 ? 11.877 1.452 10.436 1.00 53.12 93 ALA A N 1
ATOM 719 C CA . ALA A 1 93 ? 11.233 0.370 11.191 1.00 53.12 93 ALA A CA 1
ATOM 720 C C . ALA A 1 93 ? 10.030 0.806 12.052 1.00 53.12 93 ALA A C 1
ATOM 722 O O . ALA A 1 93 ? 9.305 -0.050 12.553 1.00 53.12 93 ALA A O 1
ATOM 723 N N . ALA A 1 94 ? 9.770 2.107 12.217 1.00 50.62 94 ALA A N 1
ATOM 724 C CA . ALA A 1 94 ? 8.750 2.567 13.168 1.00 50.62 94 ALA A CA 1
ATOM 725 C C . ALA A 1 94 ? 7.320 2.661 12.595 1.00 50.62 94 ALA A C 1
ATOM 727 O O . ALA A 1 94 ? 6.369 2.681 13.369 1.00 50.62 94 ALA A O 1
ATOM 728 N N . LEU A 1 95 ? 7.136 2.632 11.266 1.00 42.59 95 LEU A N 1
ATOM 729 C CA . LEU A 1 95 ? 5.801 2.600 10.632 1.00 42.59 95 LEU A CA 1
ATOM 730 C C . LEU A 1 95 ? 5.384 1.206 10.124 1.00 42.59 95 LEU A C 1
ATOM 732 O O . LEU A 1 95 ? 4.226 0.997 9.779 1.00 42.59 95 LEU A O 1
ATOM 736 N N . GLY A 1 96 ? 6.292 0.222 10.134 1.00 40.78 96 GLY A N 1
ATOM 737 C CA . GLY A 1 96 ? 6.003 -1.162 9.726 1.00 40.78 96 GLY A CA 1
ATOM 738 C C . GLY A 1 96 ? 5.509 -2.085 10.850 1.00 40.78 96 GLY A C 1
ATOM 739 O O . GLY A 1 96 ? 5.071 -3.202 10.580 1.00 40.78 96 GLY A O 1
ATOM 740 N N . SER A 1 97 ? 5.568 -1.650 12.115 1.00 40.31 97 SER A N 1
ATOM 741 C CA . SER A 1 97 ? 5.325 -2.533 13.269 1.00 40.31 97 SER A CA 1
ATOM 742 C C . SER A 1 97 ? 3.855 -2.951 13.426 1.00 40.31 97 SER A C 1
ATOM 744 O O . SER A 1 97 ? 3.567 -4.085 13.808 1.00 40.31 97 SER A O 1
ATOM 746 N N . VAL A 1 98 ? 2.900 -2.095 13.044 1.00 46.88 98 VAL A N 1
ATOM 747 C CA . VAL A 1 98 ? 1.468 -2.403 13.220 1.00 46.88 98 VAL A CA 1
ATOM 748 C C . VAL A 1 98 ? 0.976 -3.454 12.211 1.00 46.88 98 VAL A C 1
ATOM 750 O O . VAL A 1 98 ? 0.204 -4.341 12.575 1.00 46.88 98 VAL A O 1
ATOM 753 N N . LEU A 1 99 ? 1.493 -3.448 10.975 1.00 45.88 99 LEU A N 1
ATOM 754 C CA . LEU A 1 99 ? 1.194 -4.495 9.983 1.00 45.88 99 LEU A CA 1
ATOM 755 C C . LEU A 1 99 ? 1.841 -5.847 10.336 1.00 45.88 99 LEU A C 1
ATOM 757 O O . LEU A 1 99 ? 1.315 -6.897 9.964 1.00 45.88 99 LEU A O 1
ATOM 761 N N . SER A 1 100 ? 2.940 -5.837 11.096 1.00 44.81 100 SER A N 1
ATOM 762 C CA . SER A 1 100 ? 3.651 -7.054 11.501 1.00 44.81 100 SER A CA 1
ATOM 763 C C . SER A 1 100 ? 2.852 -7.883 12.515 1.00 44.81 100 SER A C 1
ATOM 765 O O . SER A 1 100 ? 2.775 -9.104 12.396 1.00 44.81 100 SER A O 1
ATOM 767 N N . VAL A 1 101 ? 2.164 -7.238 13.467 1.00 52.44 101 VAL A N 1
ATOM 768 C CA . VAL A 1 101 ? 1.374 -7.953 14.487 1.00 52.44 101 VAL A CA 1
ATOM 769 C C . VAL A 1 101 ? 0.098 -8.558 13.891 1.00 52.44 101 VAL A C 1
ATOM 771 O O . VAL A 1 101 ? -0.208 -9.721 14.153 1.00 52.44 101 VAL A O 1
ATOM 774 N N . ALA A 1 102 ? -0.616 -7.826 13.029 1.00 55.47 102 ALA A N 1
ATOM 775 C CA . ALA A 1 102 ? -1.826 -8.339 12.379 1.00 55.47 102 ALA A CA 1
ATOM 776 C C . ALA A 1 102 ? -1.523 -9.496 11.403 1.00 55.47 102 ALA A C 1
ATOM 778 O O . ALA A 1 102 ? -2.228 -10.510 11.407 1.00 55.47 102 ALA A O 1
ATOM 779 N N . GLY A 1 103 ? -0.439 -9.387 10.624 1.00 56.34 103 GLY A N 1
ATOM 780 C CA . GLY A 1 103 ? 0.025 -10.454 9.732 1.00 56.34 103 GLY A CA 1
ATOM 781 C C . GLY A 1 103 ? 0.468 -11.712 10.485 1.00 56.34 103 GLY A C 1
ATOM 782 O O . GLY A 1 103 ? 0.125 -12.824 10.082 1.00 56.34 103 GLY A O 1
ATOM 783 N N . LEU A 1 104 ? 1.149 -11.551 11.626 1.00 59.25 104 LEU A N 1
ATOM 784 C CA . LEU A 1 104 ? 1.571 -12.668 12.473 1.00 59.25 104 LEU A CA 1
ATOM 785 C C . LEU A 1 104 ? 0.365 -13.406 13.082 1.00 59.25 104 LEU A C 1
ATOM 787 O O . LEU A 1 104 ? 0.337 -14.636 13.087 1.00 59.25 104 LEU A O 1
ATOM 791 N N . ILE A 1 105 ? -0.664 -12.679 13.534 1.00 65.50 105 ILE A N 1
ATOM 792 C CA . ILE A 1 105 ? -1.887 -13.266 14.111 1.00 65.50 105 ILE A CA 1
ATOM 793 C C . ILE A 1 105 ? -2.685 -14.050 13.055 1.00 65.50 105 ILE A C 1
ATOM 795 O O . ILE A 1 105 ? -3.137 -15.166 13.329 1.00 65.50 105 ILE A O 1
ATOM 799 N N . LEU A 1 106 ? -2.837 -13.506 11.841 1.00 66.19 106 LEU A N 1
ATOM 800 C CA . LEU A 1 106 ? -3.516 -14.197 10.738 1.00 66.19 106 LEU A CA 1
ATOM 801 C C . LEU A 1 106 ? -2.744 -15.440 10.277 1.00 66.19 106 LEU A C 1
ATOM 803 O O . LEU A 1 106 ? -3.348 -16.500 10.095 1.00 66.19 106 LEU A O 1
ATOM 807 N N . TRP A 1 107 ? -1.415 -15.351 10.169 1.00 71.56 107 TRP A N 1
ATOM 808 C CA . TRP A 1 107 ? -0.566 -16.490 9.821 1.00 71.56 107 TRP A CA 1
ATOM 809 C C . TRP A 1 107 ? -0.640 -17.611 10.867 1.00 71.56 107 TRP A C 1
ATOM 811 O O . TRP A 1 107 ? -0.827 -18.771 10.504 1.00 71.56 107 TRP A O 1
ATOM 821 N N . PHE A 1 108 ? -0.598 -17.288 12.166 1.00 68.94 108 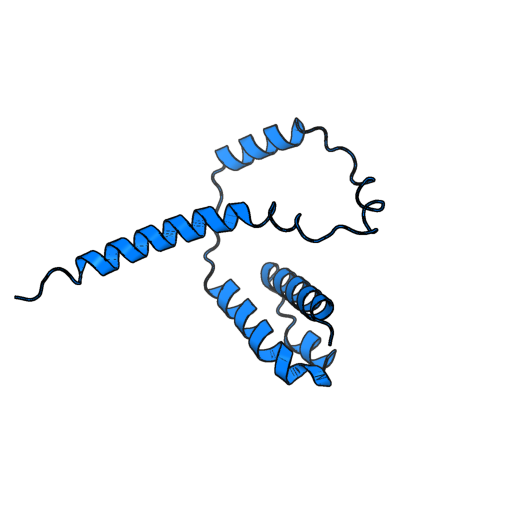PHE A N 1
ATOM 822 C CA . PHE A 1 108 ? -0.734 -18.291 13.231 1.00 68.94 108 PHE A CA 1
ATOM 823 C C . PHE A 1 108 ? -2.109 -18.971 13.247 1.00 68.94 108 PHE A C 1
ATOM 825 O O . PHE A 1 108 ? -2.192 -20.170 13.528 1.00 68.94 108 PHE A O 1
ATOM 832 N N . ARG A 1 109 ? -3.191 -18.244 12.926 1.00 70.06 109 ARG A N 1
ATOM 833 C CA . ARG A 1 109 ? -4.530 -18.842 12.790 1.00 70.06 109 ARG A CA 1
ATOM 834 C C . ARG A 1 109 ? -4.603 -19.775 11.585 1.00 70.06 109 ARG A C 1
ATOM 836 O O . ARG A 1 109 ? -5.086 -20.893 11.733 1.00 70.06 109 ARG A O 1
ATOM 843 N N . HIS A 1 110 ? -4.076 -19.366 10.433 1.00 63.72 110 HIS A N 1
ATOM 844 C CA . HIS A 1 110 ? -4.088 -20.191 9.223 1.00 63.72 110 HIS A CA 1
ATOM 845 C C . HIS A 1 110 ? -3.193 -21.441 9.356 1.00 63.72 110 HIS A C 1
ATOM 847 O O . HIS A 1 110 ? -3.613 -22.549 9.030 1.00 63.72 110 HIS A O 1
ATOM 853 N N . ALA A 1 111 ? -2.005 -21.305 9.955 1.00 65.62 111 ALA A N 1
ATOM 854 C CA . ALA A 1 111 ? -1.083 -22.418 10.195 1.00 65.62 111 ALA A CA 1
ATOM 855 C C . ALA A 1 111 ? -1.602 -23.453 11.215 1.00 65.62 111 ALA A C 1
ATOM 857 O O . ALA A 1 111 ? -1.128 -24.591 11.224 1.00 65.62 111 ALA A O 1
ATOM 858 N N . ARG A 1 112 ? -2.560 -23.083 12.080 1.00 59.97 112 ARG A N 1
ATOM 859 C CA . ARG A 1 112 ? -3.241 -24.025 12.986 1.00 59.97 112 ARG A CA 1
ATOM 860 C C . ARG A 1 112 ? -4.354 -24.808 12.298 1.00 59.97 112 ARG A C 1
ATOM 862 O O . ARG A 1 112 ? -4.492 -25.991 12.587 1.00 59.97 112 ARG A O 1
ATOM 869 N N . VAL A 1 113 ? -5.111 -24.179 11.398 1.00 57.41 113 VAL A N 1
ATOM 870 C CA . VAL A 1 113 ? -6.204 -24.848 10.671 1.00 57.41 113 VAL A CA 1
ATOM 871 C C . VAL A 1 113 ? -5.643 -25.918 9.731 1.00 57.41 113 VAL A C 1
ATOM 873 O O . VAL A 1 113 ? -6.085 -27.061 9.781 1.00 57.41 113 VAL A O 1
ATOM 876 N N . ASN A 1 114 ? -4.562 -25.615 9.009 1.00 51.31 114 ASN A N 1
ATOM 877 C CA . ASN A 1 114 ? -3.942 -26.579 8.088 1.00 51.31 114 ASN A CA 1
ATOM 878 C C . ASN A 1 114 ? -3.254 -27.753 8.813 1.00 51.31 114 ASN A C 1
ATOM 880 O O . ASN A 1 114 ? -2.961 -28.775 8.203 1.00 51.31 114 ASN A O 1
ATOM 884 N N . ARG A 1 115 ? -2.986 -27.633 10.123 1.00 51.44 115 ARG A N 1
ATOM 885 C CA . ARG A 1 115 ? -2.428 -28.729 10.932 1.00 51.44 115 ARG A CA 1
ATOM 886 C C . ARG A 1 115 ? -3.498 -29.684 11.474 1.00 51.44 115 ARG A C 1
ATOM 888 O O . ARG A 1 115 ? -3.144 -30.779 11.895 1.00 51.44 115 ARG A O 1
ATOM 895 N N . ALA A 1 116 ? -4.772 -29.287 11.453 1.00 50.56 116 ALA A N 1
ATOM 896 C CA . ALA A 1 116 ? -5.887 -30.145 11.849 1.00 50.56 116 ALA A CA 1
ATOM 897 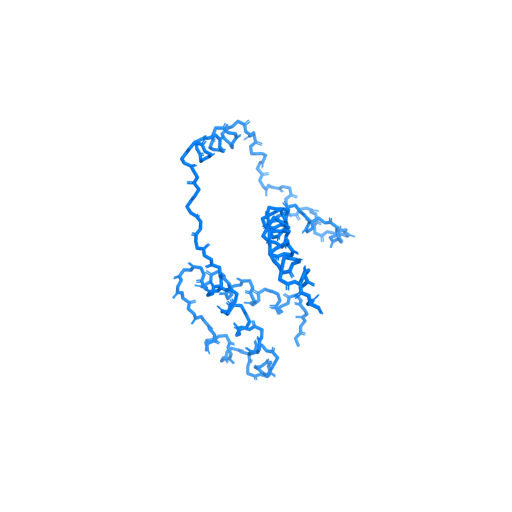C C . ALA A 1 116 ? -6.323 -31.098 10.720 1.00 50.56 116 ALA A C 1
ATOM 899 O O . ALA A 1 116 ? -6.795 -32.189 11.012 1.00 50.56 116 ALA A O 1
ATOM 900 N N . GLU A 1 117 ? -6.100 -30.739 9.451 1.00 50.00 117 GLU A N 1
ATOM 901 C CA . GLU A 1 117 ? -6.424 -31.607 8.304 1.00 50.00 117 GLU A CA 1
ATOM 902 C C . GLU A 1 117 ? -5.349 -32.669 8.008 1.00 50.00 117 GLU A C 1
ATOM 904 O O . GLU A 1 117 ? -5.637 -33.676 7.372 1.00 50.00 117 GLU A O 1
ATOM 909 N N . VAL A 1 118 ? -4.117 -32.499 8.503 1.00 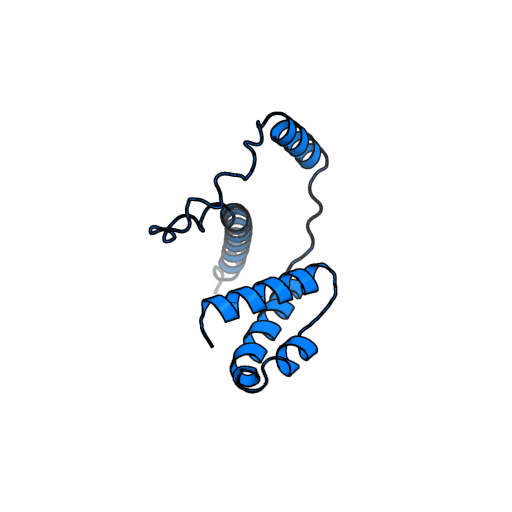50.69 118 VAL A N 1
ATOM 910 C CA . VAL A 1 118 ? -3.003 -33.437 8.235 1.00 50.69 118 VAL A CA 1
ATOM 911 C C . VAL A 1 118 ? -2.857 -34.516 9.326 1.00 50.69 118 VAL A C 1
ATOM 913 O O . VAL A 1 118 ? -2.064 -35.443 9.186 1.00 50.69 118 VAL A O 1
ATOM 916 N N . ALA A 1 119 ? -3.650 -34.460 10.401 1.00 48.34 119 ALA A N 1
ATOM 917 C CA . ALA A 1 119 ? -3.606 -35.430 11.502 1.00 48.34 119 ALA A CA 1
ATOM 918 C C . ALA A 1 119 ? -4.696 -36.515 11.417 1.00 48.34 119 ALA A C 1
ATOM 920 O O . ALA A 1 119 ? -5.176 -36.996 12.444 1.00 48.34 119 ALA A O 1
ATOM 921 N N . THR A 1 120 ? -5.107 -36.916 10.210 1.00 53.53 120 THR A N 1
ATOM 922 C CA . THR A 1 120 ? -5.824 -38.189 10.026 1.00 53.53 120 THR A CA 1
ATOM 923 C C . THR A 1 120 ? -5.559 -38.801 8.648 1.00 53.53 120 THR A C 1
ATOM 925 O O . THR A 1 120 ? -6.318 -38.582 7.708 1.00 53.53 120 THR A O 1
ATOM 928 N N . PRO A 1 121 ? -4.510 -39.621 8.511 1.00 41.44 121 PRO A N 1
ATOM 929 C CA . PRO A 1 121 ? -4.568 -40.794 7.662 1.00 41.44 121 PRO A CA 1
ATOM 930 C C . PRO A 1 121 ? -4.826 -42.029 8.535 1.00 41.44 121 PRO A C 1
ATOM 932 O O . PRO A 1 121 ? -4.185 -42.218 9.572 1.00 41.44 121 PRO A O 1
ATOM 935 N N . ALA A 1 122 ? -5.833 -42.791 8.114 1.00 45.16 122 ALA A N 1
ATOM 936 C CA . ALA A 1 122 ? -6.205 -44.107 8.621 1.00 45.16 122 ALA A CA 1
ATOM 937 C C . ALA A 1 122 ? -5.096 -45.153 8.424 1.00 45.16 122 ALA A C 1
ATOM 939 O O . ALA A 1 122 ? -4.262 -44.964 7.507 1.00 45.16 122 ALA A O 1
#